Protein AF-A0A2M6GH39-F1 (afdb_monomer)

Mean predicted aligned error: 16.47 Å

Solvent-accessible surface area (backbone atoms only — not comparable to full-atom values): 7150 Å² total; per-residue (Å²): 136,83,84,82,76,82,77,64,80,82,71,63,76,78,75,77,76,53,74,66,58,57,51,51,54,51,53,52,47,52,50,52,52,51,51,50,52,51,53,52,52,51,52,57,52,48,52,53,50,52,51,52,52,50,51,52,50,51,52,51,50,52,52,49,54,51,52,50,50,51,51,54,52,53,50,58,72,72,46,55,84,93,67,63,83,73,54,70,70,60,51,52,53,51,53,48,50,50,51,54,61,68,64,43,59,60,53,55,54,47,51,55,53,48,56,68,68,70,78,113

Sequence (120 aa):
MTPKLPNLNAIQAETPPSSSTSRQSKKEKELFEHDKLKNAHNREQRARNVLHYAILALLGLVGFCLAAGIIIRVIHLVASESVMWLTKAQLDTLDDLFKLASSGVLGGLLTRYLTRNVEE

pLDDT: mean 73.18, std 10.19, range [42.38, 90.19]

Secondary structure (DSSP, 8-state):
-------GGGG-PPPPPPHHHHHHHHHHHHHHHHHHHHHHHHHHHHHHHHHHHHHHHHHHHHHHHHHHHHHHHHHHHHS-GGG--S-HHHHHHHHHHHHHHHSSHHHHHHHHHHHHHH--

Structure (mmCIF, N/CA/C/O backbone):
data_AF-A0A2M6GH39-F1
#
_entry.id   AF-A0A2M6GH39-F1
#
loop_
_atom_site.group_PDB
_atom_site.id
_atom_site.type_symbol
_atom_site.label_atom_id
_atom_site.label_alt_id
_atom_site.label_comp_id
_atom_site.label_asym_id
_atom_site.label_entity_id
_atom_site.label_seq_id
_atom_site.pdbx_PDB_ins_code
_atom_site.Cartn_x
_atom_site.Cartn_y
_atom_site.Cartn_z
_atom_site.occupancy
_atom_site.B_iso_or_equiv
_atom_site.auth_seq_id
_atom_site.auth_comp_id
_atom_site.auth_asym_id
_atom_site.auth_atom_id
_atom_site.pdbx_PDB_model_num
ATOM 1 N N . MET A 1 1 ? -24.855 -40.189 86.748 1.00 45.94 1 MET A N 1
ATOM 2 C CA . MET A 1 1 ? -23.884 -39.716 85.739 1.00 45.94 1 MET A CA 1
ATOM 3 C C . MET A 1 1 ? -24.638 -38.853 84.747 1.00 45.94 1 MET A C 1
ATOM 5 O O . MET A 1 1 ? -25.428 -39.382 83.980 1.00 45.94 1 MET A O 1
ATOM 9 N N . THR A 1 2 ? -24.500 -37.534 84.835 1.00 50.22 2 THR A N 1
ATOM 10 C CA . THR A 1 2 ? -25.118 -36.606 83.882 1.00 50.22 2 THR A CA 1
ATOM 11 C C . THR A 1 2 ? -24.228 -36.494 82.638 1.00 50.22 2 THR A C 1
ATOM 13 O O . THR A 1 2 ? -23.016 -36.319 82.784 1.00 50.22 2 THR A O 1
ATOM 16 N N . PRO A 1 3 ? -24.776 -36.643 81.418 1.00 55.97 3 PRO A N 1
ATOM 17 C CA . PRO A 1 3 ? -23.985 -36.542 80.199 1.00 55.97 3 PRO A CA 1
ATOM 18 C C . PRO A 1 3 ? -23.505 -35.099 80.007 1.00 55.97 3 PRO A C 1
ATOM 20 O O . PRO A 1 3 ? -24.274 -34.144 80.120 1.00 55.97 3 PRO A O 1
ATOM 23 N N . LYS A 1 4 ? -22.206 -34.946 79.745 1.00 63.38 4 LYS A N 1
ATOM 24 C CA . LYS A 1 4 ? -21.557 -33.653 79.517 1.00 63.38 4 LYS A CA 1
ATOM 25 C C . LYS A 1 4 ? -21.997 -33.132 78.146 1.00 63.38 4 LYS A C 1
ATOM 27 O O . LYS A 1 4 ? -21.681 -33.744 77.129 1.00 63.38 4 LYS A O 1
ATOM 32 N N . LEU A 1 5 ? -22.762 -32.043 78.131 1.00 70.25 5 LEU A N 1
ATOM 33 C CA . LEU A 1 5 ? -23.248 -31.424 76.897 1.00 70.25 5 LEU A CA 1
ATOM 34 C C . LEU A 1 5 ? -22.068 -30.917 76.042 1.00 70.25 5 LEU A C 1
ATOM 36 O O . LEU A 1 5 ? -21.083 -30.419 76.601 1.00 70.25 5 LEU A O 1
ATOM 40 N N . PRO A 1 6 ? -22.146 -31.038 74.703 1.00 67.88 6 PRO A N 1
ATOM 41 C CA . PRO A 1 6 ? -21.119 -30.534 73.801 1.00 67.88 6 PRO A CA 1
ATOM 42 C C . PRO A 1 6 ? -21.016 -29.006 73.897 1.00 67.88 6 PRO A C 1
ATOM 44 O O . PRO A 1 6 ? -22.018 -28.297 73.976 1.00 67.88 6 PRO A O 1
ATOM 47 N N . ASN A 1 7 ? -19.784 -28.500 73.916 1.00 64.81 7 ASN A N 1
ATOM 48 C CA . ASN A 1 7 ? -19.495 -27.079 74.074 1.00 64.81 7 ASN A CA 1
ATOM 49 C C . ASN A 1 7 ? -19.772 -26.332 72.757 1.00 64.81 7 ASN A C 1
ATOM 51 O O . ASN A 1 7 ? -18.995 -26.418 71.809 1.00 64.81 7 ASN A O 1
ATOM 55 N N . LEU A 1 8 ? -20.894 -25.612 72.707 1.00 64.50 8 LEU A N 1
ATOM 56 C CA . LEU A 1 8 ? -21.374 -24.879 71.529 1.00 64.50 8 LEU A CA 1
ATOM 57 C C . LEU A 1 8 ? -20.608 -23.568 71.262 1.00 64.50 8 LEU A C 1
ATOM 59 O O . LEU A 1 8 ? -20.823 -22.951 70.222 1.00 64.50 8 LEU A O 1
ATOM 63 N N . ASN A 1 9 ? -19.672 -23.166 72.133 1.00 60.38 9 ASN A N 1
ATOM 64 C CA . ASN A 1 9 ? -18.849 -21.964 71.927 1.00 60.38 9 ASN A CA 1
ATOM 65 C C . ASN A 1 9 ? -17.889 -22.080 70.730 1.00 60.38 9 ASN A C 1
ATOM 67 O O . ASN A 1 9 ? -17.354 -21.073 70.282 1.00 60.38 9 ASN A O 1
ATOM 71 N N . ALA A 1 10 ? -17.674 -23.287 70.200 1.00 59.53 10 ALA A N 1
ATOM 72 C CA . ALA A 1 10 ? -16.900 -23.500 68.976 1.00 59.53 10 ALA A CA 1
ATOM 73 C C . ALA A 1 10 ? -17.694 -23.187 67.690 1.00 59.53 10 ALA A C 1
ATOM 75 O O . ALA A 1 10 ? -17.102 -23.109 66.620 1.00 59.53 10 ALA A O 1
ATOM 76 N N . ILE A 1 11 ? -19.017 -23.001 67.784 1.00 53.97 11 ILE A N 1
ATOM 77 C CA . ILE A 1 11 ? -19.903 -22.650 66.659 1.00 53.97 11 ILE A CA 1
ATOM 78 C C . ILE A 1 11 ? -20.272 -21.163 66.746 1.00 53.97 11 ILE A C 1
ATOM 80 O O . ILE A 1 11 ? -21.413 -20.758 66.532 1.00 53.97 11 ILE A O 1
ATOM 84 N N . GLN A 1 12 ? -19.317 -20.321 67.134 1.00 59.12 12 GLN A N 1
ATOM 85 C CA . GLN A 1 12 ? -19.501 -18.884 67.030 1.00 59.12 12 GLN A CA 1
ATOM 86 C C . GLN A 1 12 ? -19.261 -18.515 65.565 1.00 59.12 12 GLN A C 1
ATOM 88 O O . GLN A 1 12 ? -18.144 -18.630 65.066 1.00 59.12 12 GLN A O 1
ATOM 93 N N . ALA A 1 13 ? -20.335 -18.154 64.859 1.00 64.56 13 ALA A N 1
ATOM 94 C CA . ALA A 1 13 ? -20.238 -17.626 63.505 1.00 64.56 13 ALA A CA 1
ATOM 95 C C . ALA A 1 13 ? -19.251 -16.452 63.507 1.00 64.56 13 ALA A C 1
ATOM 97 O O . ALA A 1 13 ? -19.337 -15.581 64.377 1.00 64.56 13 ALA A O 1
ATOM 98 N N . GLU A 1 14 ? -18.302 -16.475 62.568 1.00 59.62 14 GLU A N 1
ATOM 99 C CA . GLU A 1 14 ? -17.285 -15.438 62.419 1.00 59.62 14 GLU A CA 1
ATOM 100 C C . GLU A 1 14 ? -17.927 -14.048 62.488 1.00 59.62 14 GLU A C 1
ATOM 102 O O . GLU A 1 14 ? -18.971 -13.787 61.881 1.00 59.62 14 GLU A O 1
ATOM 107 N N . THR A 1 15 ? -17.317 -13.167 63.281 1.00 63.31 15 THR A N 1
ATOM 108 C CA . THR A 1 15 ?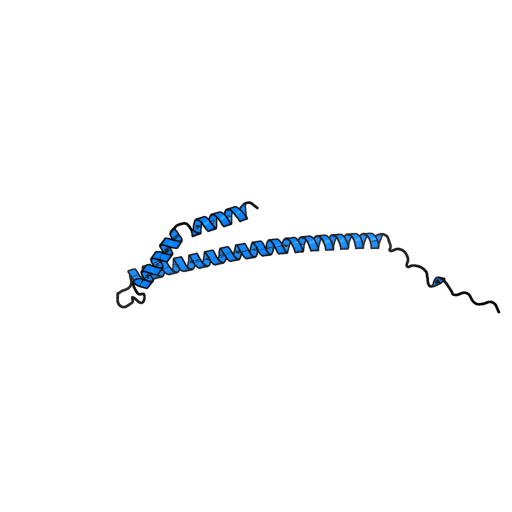 -17.785 -11.801 63.504 1.00 63.31 15 THR A CA 1
ATOM 109 C C . THR A 1 15 ? -18.019 -11.124 62.152 1.00 63.31 15 THR A C 1
ATOM 111 O O . THR A 1 15 ? -17.129 -11.186 61.297 1.00 63.31 15 THR A O 1
ATOM 114 N N . PRO A 1 16 ? -19.179 -10.475 61.920 1.00 58.28 16 PRO A N 1
ATOM 115 C CA . PRO A 1 16 ? -19.453 -9.840 60.639 1.00 58.28 16 PRO A CA 1
ATOM 116 C C . PRO A 1 16 ? -18.313 -8.873 60.289 1.00 58.28 16 PRO A C 1
ATOM 118 O O . PRO A 1 16 ? -17.840 -8.143 61.169 1.00 58.28 16 PRO A O 1
ATOM 121 N N . PRO A 1 17 ? -17.835 -8.881 59.031 1.00 58.88 17 PRO A N 1
ATOM 122 C CA . PRO A 1 17 ? -16.657 -8.124 58.644 1.00 58.88 17 PRO A CA 1
ATOM 123 C C . PRO A 1 17 ? -16.866 -6.647 58.964 1.00 58.88 17 PRO A C 1
ATOM 125 O O . PRO A 1 17 ? -17.939 -6.084 58.729 1.00 58.88 17 PRO A O 1
ATOM 128 N N . SER A 1 18 ? -15.829 -6.019 59.517 1.00 63.12 18 SER A N 1
ATOM 129 C CA . SER A 1 18 ? -15.892 -4.621 59.931 1.00 63.12 18 SER A CA 1
ATOM 130 C C . SER A 1 18 ? -16.323 -3.720 58.762 1.00 63.12 18 SER A C 1
ATOM 132 O O . SER A 1 18 ? -16.013 -3.973 57.591 1.00 63.12 18 SER A O 1
ATOM 134 N N . SER A 1 19 ? -17.062 -2.650 59.057 1.00 61.72 19 SER A N 1
ATOM 135 C CA . SER A 1 19 ? -17.618 -1.756 58.032 1.00 61.72 19 SER A CA 1
ATOM 136 C C . SER A 1 19 ? -16.542 -1.135 57.125 1.00 61.72 19 SER A C 1
ATOM 138 O O . SER A 1 19 ? -16.817 -0.874 55.949 1.00 61.72 19 SER A O 1
ATOM 140 N N . SER A 1 20 ? -15.309 -0.973 57.622 1.00 60.62 20 SER A N 1
ATOM 141 C CA . SER A 1 20 ? -14.136 -0.546 56.848 1.00 60.62 20 SER A CA 1
ATOM 142 C C . SER A 1 20 ? -13.693 -1.597 55.824 1.00 60.62 20 SER A C 1
ATOM 144 O O . SER A 1 20 ? -13.469 -1.240 54.666 1.00 60.62 20 SER A O 1
ATOM 146 N N . THR A 1 21 ? -13.680 -2.883 56.189 1.00 60.47 21 THR A N 1
ATOM 147 C CA . THR A 1 21 ? -13.405 -4.009 55.277 1.00 60.47 21 THR A CA 1
ATOM 148 C C . THR A 1 21 ? -14.457 -4.100 54.165 1.00 60.47 21 THR A C 1
ATOM 150 O O . THR A 1 21 ? -14.119 -4.310 53.002 1.00 60.47 21 THR A O 1
ATOM 153 N N . SER A 1 22 ? -15.736 -3.847 54.481 1.00 62.72 22 SER A N 1
ATOM 154 C CA . SER A 1 22 ? -16.811 -3.825 53.470 1.00 62.72 22 SER A CA 1
ATOM 155 C C . SER A 1 22 ? -16.682 -2.663 52.472 1.00 62.72 22 SER A C 1
ATOM 157 O O . SER A 1 22 ? -17.052 -2.792 51.306 1.00 62.72 22 SER A O 1
ATOM 159 N N . ARG A 1 23 ? -16.147 -1.514 52.913 1.00 66.44 23 ARG A N 1
ATOM 160 C CA . ARG A 1 23 ? -15.889 -0.353 52.048 1.00 66.44 23 ARG A CA 1
ATOM 161 C C . ARG A 1 23 ? -14.671 -0.576 51.158 1.00 66.44 23 ARG A C 1
ATOM 163 O O . ARG A 1 23 ? -14.705 -0.163 50.003 1.00 66.44 23 ARG A O 1
ATOM 170 N N . GLN A 1 24 ? -13.627 -1.227 51.668 1.00 69.25 24 GLN A N 1
ATOM 171 C CA . GLN A 1 24 ? -12.468 -1.611 50.859 1.00 69.25 24 GLN A CA 1
ATOM 172 C C . GLN A 1 24 ? -12.839 -2.628 49.777 1.00 69.25 24 GLN A C 1
ATOM 174 O O . GLN A 1 24 ? -12.487 -2.406 48.624 1.00 69.25 24 GLN A O 1
ATOM 179 N N . SER A 1 25 ? -13.633 -3.657 50.094 1.00 66.38 25 SER A N 1
ATOM 180 C CA . SER A 1 25 ? -14.009 -4.663 49.088 1.00 66.38 25 SER A CA 1
ATOM 181 C C . SER A 1 25 ? -14.910 -4.104 47.980 1.00 66.38 25 SER A C 1
ATOM 183 O O . SER A 1 25 ? -14.812 -4.527 46.829 1.00 66.38 25 SER A O 1
ATOM 185 N N . LYS A 1 26 ? -15.759 -3.113 48.292 1.00 74.31 26 LYS A N 1
ATOM 186 C CA . LYS A 1 26 ? -16.538 -2.382 47.278 1.00 74.31 26 LYS A CA 1
ATOM 187 C C . LYS A 1 26 ? -15.640 -1.564 46.350 1.00 74.31 26 LYS A C 1
ATOM 189 O O . LYS A 1 26 ? -15.818 -1.640 45.141 1.00 74.31 26 LYS A O 1
ATOM 194 N N . LYS A 1 27 ? -14.645 -0.858 46.899 1.00 74.50 27 LYS A N 1
ATOM 195 C CA . LYS A 1 27 ? -13.668 -0.095 46.105 1.00 74.50 27 LYS A CA 1
ATOM 196 C C . LYS A 1 27 ? -12.800 -0.994 45.225 1.00 74.50 27 LYS A C 1
ATOM 198 O O . LYS A 1 27 ? -12.552 -0.650 44.077 1.00 74.50 27 LYS A O 1
ATOM 203 N N . GLU A 1 28 ? -12.362 -2.145 45.734 1.00 68.62 28 GLU A N 1
ATOM 204 C CA . GLU A 1 28 ? -11.616 -3.127 44.935 1.00 68.62 28 GLU A CA 1
ATOM 205 C C . GLU A 1 28 ? -12.469 -3.731 43.820 1.00 68.62 28 GLU A C 1
ATOM 207 O O . GLU A 1 28 ? -11.980 -3.884 42.704 1.00 68.62 28 GLU A O 1
ATOM 212 N N . LYS A 1 29 ? -13.750 -4.026 44.083 1.00 75.62 29 LYS A N 1
ATOM 213 C CA . LYS A 1 29 ? -14.682 -4.476 43.039 1.00 75.62 29 LYS A CA 1
ATOM 214 C C . LYS A 1 29 ? -14.889 -3.419 41.961 1.00 75.62 29 LYS A C 1
ATOM 216 O O . LYS A 1 29 ? -14.816 -3.759 40.787 1.00 75.62 29 LYS A O 1
ATOM 221 N N . GLU A 1 30 ? -15.103 -2.162 42.342 1.00 75.31 30 GLU A N 1
ATOM 222 C CA . GLU A 1 30 ? -15.230 -1.055 41.386 1.00 75.31 30 GLU A CA 1
ATOM 223 C C . GLU A 1 30 ? -13.957 -0.888 40.549 1.00 75.31 30 GLU A C 1
ATOM 225 O O . GLU A 1 30 ? -14.053 -0.750 39.333 1.00 75.31 30 GLU A O 1
ATOM 230 N N . LEU A 1 31 ? -12.768 -0.989 41.157 1.00 73.25 31 LEU A N 1
ATOM 231 C CA . LEU A 1 31 ? -11.499 -0.978 40.421 1.00 73.25 31 LEU A CA 1
ATOM 232 C C . LEU A 1 31 ? -11.388 -2.150 39.440 1.00 73.25 31 LEU A C 1
ATOM 234 O O . LEU A 1 31 ? -10.994 -1.943 38.296 1.00 73.25 31 LEU A O 1
ATOM 238 N N . PHE A 1 32 ? -11.760 -3.361 39.857 1.00 72.44 32 PHE A N 1
ATOM 239 C CA . PHE A 1 32 ? -11.728 -4.548 39.001 1.00 72.44 32 PHE A CA 1
ATOM 240 C C . PHE A 1 32 ? -12.706 -4.454 37.828 1.00 72.44 32 PHE A C 1
ATOM 242 O O . PHE A 1 32 ? -12.371 -4.858 36.713 1.00 72.44 32 PHE A O 1
ATOM 249 N N . GLU A 1 33 ? -13.911 -3.927 38.050 1.00 75.75 33 GLU A N 1
ATOM 250 C CA . GLU A 1 33 ? -14.878 -3.709 36.972 1.00 75.75 33 GLU A CA 1
ATOM 251 C C . GLU A 1 33 ? -14.413 -2.609 36.017 1.00 75.75 33 GLU A C 1
ATOM 253 O O . GLU A 1 33 ? -14.506 -2.772 34.798 1.00 75.75 33 GLU A O 1
ATOM 258 N N . HIS A 1 34 ? -13.828 -1.537 36.552 1.00 71.69 34 HIS A N 1
ATOM 259 C CA . HIS A 1 34 ? -13.278 -0.450 35.754 1.00 71.69 34 HIS A CA 1
ATOM 260 C C . HIS A 1 34 ? -12.080 -0.913 34.906 1.00 71.69 34 HIS A C 1
ATOM 262 O O . HIS A 1 34 ? -12.003 -0.597 33.717 1.00 71.69 34 HIS A O 1
ATOM 268 N N . ASP A 1 35 ? -11.185 -1.735 35.462 1.00 70.75 35 ASP A N 1
ATOM 269 C CA . ASP A 1 35 ? -10.081 -2.352 34.717 1.00 70.75 35 ASP A CA 1
ATOM 270 C C . ASP A 1 35 ? -10.580 -3.360 33.679 1.00 70.75 35 ASP A C 1
ATOM 272 O O . ASP A 1 35 ? -10.051 -3.423 32.567 1.00 70.75 35 ASP A O 1
ATOM 276 N N . LYS A 1 36 ? -11.630 -4.128 33.982 1.00 73.06 36 LYS A N 1
ATOM 277 C CA . LYS A 1 36 ? -12.233 -5.069 33.029 1.00 73.06 36 LYS A CA 1
ATOM 278 C C . LYS A 1 36 ? -12.842 -4.344 31.827 1.00 73.06 36 LYS A C 1
ATOM 280 O O . LYS A 1 36 ? -12.614 -4.767 30.693 1.00 73.06 36 LYS A O 1
ATOM 285 N N . LEU A 1 37 ? -13.562 -3.245 32.055 1.00 70.94 37 LEU A N 1
ATOM 286 C CA . LEU A 1 37 ? -14.142 -2.415 30.995 1.00 70.94 37 LEU A CA 1
ATOM 287 C C . LEU A 1 37 ? -13.058 -1.719 30.164 1.00 70.94 37 LEU A C 1
ATOM 289 O O . LEU A 1 37 ? -13.101 -1.766 28.935 1.00 70.94 37 LEU A O 1
ATOM 293 N N . LYS A 1 38 ? -12.031 -1.160 30.813 1.00 66.38 38 LYS A N 1
ATOM 294 C CA . LYS A 1 38 ? -10.885 -0.536 30.135 1.00 66.38 38 LYS A CA 1
ATOM 295 C C . LYS A 1 38 ? -10.110 -1.541 29.280 1.00 66.38 38 LYS A C 1
ATOM 297 O O . LYS A 1 38 ? -9.746 -1.243 28.146 1.00 66.38 38 LYS A O 1
ATOM 302 N N . ASN A 1 39 ? -9.908 -2.758 29.781 1.00 62.97 39 ASN A N 1
ATOM 303 C CA . ASN A 1 39 ? -9.247 -3.831 29.040 1.00 62.97 39 ASN A CA 1
ATOM 304 C C . ASN A 1 39 ? -10.092 -4.357 27.870 1.00 62.97 39 ASN A C 1
ATOM 306 O O . ASN A 1 39 ? -9.525 -4.728 26.843 1.00 62.97 39 ASN A O 1
ATOM 310 N N . ALA A 1 40 ? -11.422 -4.375 27.990 1.00 63.75 40 ALA A N 1
ATOM 311 C CA . ALA A 1 40 ? -12.314 -4.706 26.879 1.00 63.75 40 ALA A CA 1
ATOM 312 C C . ALA A 1 40 ? -12.259 -3.631 25.780 1.00 63.75 40 ALA A C 1
ATOM 314 O O . ALA A 1 40 ? -12.041 -3.958 24.614 1.00 63.75 40 ALA A O 1
ATOM 315 N N . HIS A 1 41 ? -12.334 -2.355 26.162 1.00 62.66 41 HIS A N 1
ATOM 316 C CA . HIS A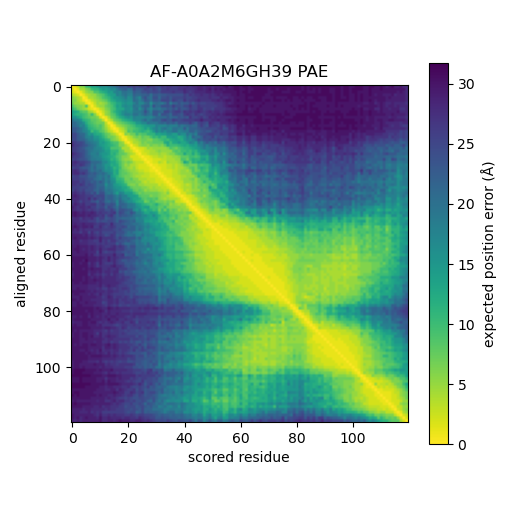 1 41 ? -12.267 -1.230 25.229 1.00 62.66 41 HIS A CA 1
ATOM 317 C C . HIS A 1 41 ? -10.902 -1.139 24.520 1.00 62.66 41 HIS A C 1
ATOM 319 O O . HIS A 1 41 ? -10.829 -0.980 23.302 1.00 62.66 41 HIS A O 1
ATOM 325 N N . ASN A 1 42 ? -9.807 -1.373 25.254 1.00 63.97 42 ASN A N 1
ATOM 326 C CA . ASN A 1 42 ? -8.453 -1.413 24.695 1.00 63.97 42 ASN A CA 1
ATOM 327 C C . ASN A 1 42 ? -8.249 -2.559 23.691 1.00 63.97 42 ASN A C 1
ATOM 329 O O . ASN A 1 42 ? -7.442 -2.427 22.774 1.00 63.97 42 ASN A O 1
ATOM 333 N N . ARG A 1 43 ? -8.946 -3.695 23.838 1.00 64.12 43 ARG A N 1
ATOM 334 C CA . ARG A 1 43 ? -8.860 -4.810 22.875 1.00 64.12 43 ARG A CA 1
ATOM 335 C C . ARG A 1 43 ? -9.517 -4.454 21.548 1.00 64.12 43 ARG A C 1
ATOM 337 O O . ARG A 1 43 ? -8.947 -4.734 20.495 1.00 64.12 43 ARG A O 1
ATOM 344 N N . GLU A 1 44 ? -10.678 -3.818 21.610 1.00 62.69 44 GLU A N 1
ATOM 345 C CA . GLU A 1 44 ? -11.438 -3.416 20.430 1.00 62.69 44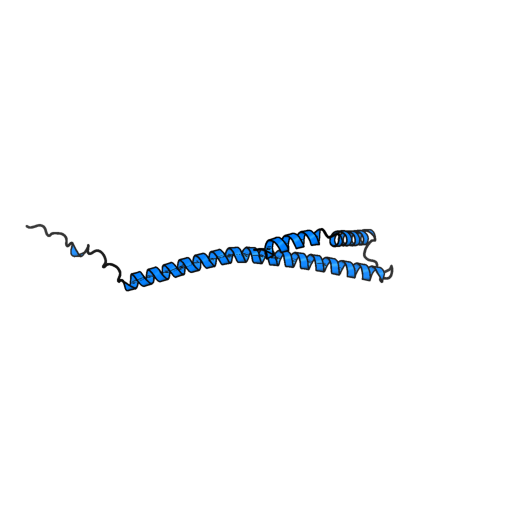 GLU A CA 1
ATOM 346 C C . GLU A 1 44 ? -10.738 -2.278 19.674 1.00 62.69 44 GLU A C 1
ATOM 348 O O . GLU A 1 44 ? -10.541 -2.359 18.460 1.00 62.69 44 GLU A O 1
ATOM 353 N N . GLN A 1 45 ? -10.222 -1.283 20.402 1.00 62.53 45 GLN A N 1
ATOM 354 C CA . GLN A 1 45 ? -9.404 -0.217 19.822 1.00 62.53 45 GLN A CA 1
ATOM 355 C C . GLN A 1 45 ? -8.090 -0.745 19.237 1.00 62.53 45 GLN A C 1
ATOM 357 O O . GLN A 1 45 ? -7.687 -0.317 18.158 1.00 62.53 45 GLN A O 1
ATOM 362 N N . ARG A 1 46 ? -7.431 -1.719 19.883 1.00 65.69 46 ARG A N 1
ATOM 363 C CA . ARG A 1 46 ? -6.193 -2.318 19.359 1.00 65.69 46 ARG A CA 1
ATOM 364 C C . ARG A 1 46 ? -6.426 -3.054 18.043 1.00 65.69 46 ARG A C 1
ATOM 366 O O . ARG A 1 46 ? -5.595 -2.933 17.151 1.00 65.69 46 ARG A O 1
ATOM 373 N N . ALA A 1 47 ? -7.538 -3.774 17.894 1.00 70.38 47 ALA A N 1
ATOM 374 C CA . ALA A 1 47 ? -7.874 -4.443 16.636 1.00 70.38 47 ALA A CA 1
ATOM 375 C C . ALA A 1 47 ? -8.102 -3.436 15.494 1.00 70.38 47 ALA A C 1
ATOM 377 O O . ALA A 1 47 ? -7.545 -3.606 14.408 1.00 70.38 47 ALA A O 1
ATOM 378 N N . ARG A 1 48 ? -8.843 -2.351 15.760 1.00 72.19 48 ARG A N 1
ATOM 379 C CA . ARG A 1 48 ? -9.060 -1.261 14.792 1.00 72.19 48 ARG A CA 1
ATOM 380 C C . ARG A 1 48 ? -7.747 -0.570 14.410 1.00 72.19 48 ARG A C 1
ATOM 382 O O . ARG A 1 48 ? -7.483 -0.378 13.226 1.00 72.19 48 ARG A O 1
ATOM 389 N N . ASN A 1 49 ? -6.882 -0.287 15.386 1.00 78.25 49 ASN A N 1
ATOM 390 C CA . ASN A 1 49 ? -5.579 0.331 15.130 1.00 78.25 49 ASN A CA 1
ATOM 391 C C . ASN A 1 49 ? -4.666 -0.576 14.298 1.00 78.25 49 ASN A C 1
ATOM 393 O O . ASN A 1 49 ? -4.037 -0.115 13.350 1.00 78.25 49 ASN A O 1
ATOM 397 N N . VAL A 1 50 ? -4.611 -1.873 14.615 1.00 78.12 50 VAL A N 1
ATOM 398 C CA . VAL A 1 50 ? -3.814 -2.840 13.846 1.00 78.12 50 VAL A CA 1
ATOM 399 C C . VAL A 1 50 ? -4.305 -2.917 12.401 1.00 78.12 50 VAL A C 1
ATOM 401 O O . VAL A 1 50 ? -3.481 -2.893 11.492 1.00 78.12 50 VAL A O 1
ATOM 404 N N . LEU A 1 51 ? -5.623 -2.944 12.175 1.00 79.50 51 LEU A N 1
ATOM 405 C CA . LEU A 1 51 ? -6.191 -2.942 10.826 1.00 79.50 51 LEU A CA 1
ATOM 406 C C . LEU A 1 51 ? -5.831 -1.658 10.062 1.00 79.50 51 LEU A C 1
ATOM 408 O O . LEU A 1 51 ? -5.430 -1.722 8.900 1.00 79.50 51 LEU A O 1
ATOM 412 N N . HIS A 1 52 ? -5.921 -0.503 10.724 1.00 80.50 52 HIS A N 1
ATOM 413 C CA . HIS A 1 52 ? -5.591 0.786 10.123 1.00 80.50 52 HIS A CA 1
ATOM 414 C C . HIS A 1 52 ? -4.114 0.865 9.709 1.00 80.50 52 HIS A C 1
ATOM 416 O O . HIS A 1 52 ? -3.815 1.182 8.557 1.00 80.50 52 HIS A O 1
ATOM 422 N N . TYR A 1 53 ? -3.191 0.490 10.601 1.00 82.19 53 TYR A N 1
ATOM 423 C CA . TYR A 1 53 ? -1.762 0.445 10.283 1.00 82.19 53 TYR A CA 1
ATOM 424 C C . TYR A 1 53 ? -1.423 -0.613 9.231 1.00 82.19 53 TYR A C 1
ATOM 426 O O . TYR A 1 53 ? -0.562 -0.363 8.392 1.00 82.19 53 TYR A O 1
ATOM 434 N N . ALA A 1 54 ? -2.101 -1.764 9.230 1.00 83.81 54 ALA A N 1
ATOM 435 C CA . ALA A 1 54 ? -1.906 -2.787 8.206 1.00 83.81 54 ALA A CA 1
ATOM 436 C C . ALA A 1 54 ? -2.287 -2.264 6.814 1.00 83.81 54 ALA A C 1
ATOM 438 O O . ALA A 1 54 ? -1.534 -2.451 5.861 1.00 83.81 54 ALA A O 1
ATOM 439 N N . ILE A 1 55 ? -3.413 -1.556 6.700 1.00 83.94 55 ILE A N 1
ATOM 440 C CA . ILE A 1 55 ? -3.856 -0.962 5.433 1.00 83.94 55 ILE A CA 1
ATOM 441 C C . ILE A 1 55 ? -2.922 0.168 4.999 1.00 83.94 55 ILE A C 1
ATOM 443 O O . ILE A 1 55 ? -2.548 0.215 3.829 1.00 83.94 55 ILE A O 1
ATOM 447 N N . LEU A 1 56 ? -2.475 1.024 5.924 1.00 84.75 56 LEU A N 1
ATOM 448 C CA . LEU A 1 56 ? -1.479 2.057 5.620 1.00 84.75 56 LEU A CA 1
ATOM 449 C C . LEU A 1 56 ? -0.151 1.459 5.143 1.00 84.75 56 LEU A C 1
ATOM 451 O O . LEU A 1 56 ? 0.422 1.944 4.171 1.00 84.75 56 LEU A O 1
ATOM 455 N N . ALA A 1 57 ? 0.332 0.402 5.799 1.00 85.19 57 ALA A N 1
ATOM 456 C CA . ALA A 1 57 ? 1.569 -0.273 5.421 1.00 85.19 57 ALA A CA 1
ATOM 457 C C . ALA A 1 57 ? 1.456 -0.911 4.032 1.00 85.19 57 ALA A C 1
ATOM 459 O O . ALA A 1 57 ? 2.371 -0.790 3.219 1.00 85.19 57 ALA A O 1
ATOM 460 N N . LEU A 1 58 ? 0.319 -1.544 3.738 1.00 85.19 58 LEU A N 1
ATOM 461 C CA . LEU A 1 58 ? 0.065 -2.177 2.446 1.00 85.19 58 LEU A CA 1
ATOM 462 C C . LEU A 1 58 ? -0.044 -1.128 1.333 1.00 85.19 58 LEU A C 1
ATOM 464 O O . LEU A 1 58 ? 0.534 -1.302 0.263 1.00 85.19 58 LEU A O 1
ATOM 468 N N . LEU A 1 59 ? -0.697 0.002 1.609 1.00 85.00 59 LEU A N 1
ATOM 469 C CA . LEU A 1 59 ? -0.762 1.129 0.685 1.00 85.00 59 LEU A CA 1
ATOM 470 C C . LEU A 1 59 ? 0.618 1.752 0.436 1.00 85.00 59 LEU A C 1
ATOM 472 O O . LEU A 1 59 ? 0.970 2.030 -0.710 1.00 85.00 59 LEU A O 1
ATOM 476 N N . GLY A 1 60 ? 1.413 1.928 1.494 1.00 86.62 60 GLY A N 1
ATOM 477 C CA . GLY A 1 60 ? 2.787 2.415 1.401 1.00 86.62 60 GLY A CA 1
ATOM 478 C C . GLY A 1 60 ? 3.674 1.485 0.574 1.00 86.62 60 GLY A C 1
ATOM 479 O O . GLY A 1 60 ? 4.411 1.953 -0.289 1.00 86.62 60 GLY A O 1
ATOM 480 N N . LEU A 1 61 ? 3.552 0.169 0.773 1.00 89.12 61 LEU A N 1
ATOM 481 C CA . LEU A 1 61 ? 4.278 -0.837 -0.003 1.00 89.12 61 LEU A CA 1
ATOM 482 C C . LEU A 1 61 ? 3.895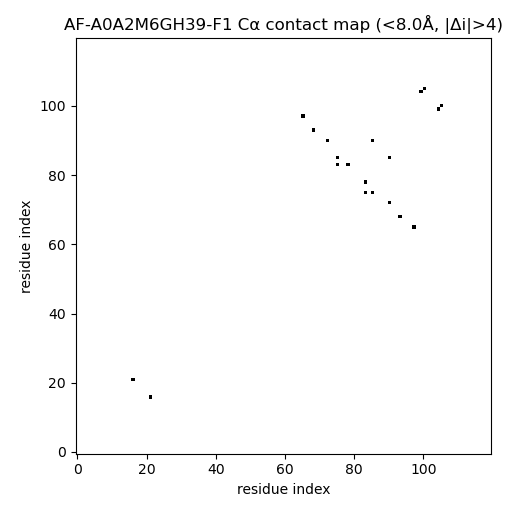 -0.793 -1.486 1.00 89.12 61 LEU A C 1
ATOM 484 O O . LEU A 1 61 ? 4.776 -0.758 -2.341 1.00 89.12 61 LEU A O 1
ATOM 488 N N . VAL A 1 62 ? 2.597 -0.745 -1.800 1.00 85.38 62 VAL A N 1
ATOM 489 C CA . VAL A 1 62 ? 2.118 -0.636 -3.187 1.00 85.38 62 VAL A CA 1
ATOM 490 C C . VAL A 1 62 ? 2.631 0.651 -3.837 1.00 85.38 62 VAL A C 1
ATOM 492 O O . VAL A 1 62 ? 3.152 0.605 -4.950 1.00 85.38 62 VAL A O 1
ATOM 495 N N . GLY A 1 63 ? 2.554 1.786 -3.135 1.00 86.00 63 GLY A N 1
ATOM 496 C CA . GLY A 1 63 ? 3.094 3.061 -3.611 1.00 86.00 63 GLY A CA 1
ATOM 497 C C . GLY A 1 63 ? 4.603 3.007 -3.868 1.00 86.00 63 GLY A C 1
ATOM 498 O O . GLY A 1 63 ? 5.070 3.485 -4.901 1.00 86.00 63 GLY A O 1
ATOM 499 N N . PHE A 1 64 ? 5.361 2.361 -2.980 1.00 90.19 64 PHE A N 1
ATOM 500 C CA . PHE A 1 64 ? 6.797 2.148 -3.151 1.00 90.19 64 PHE A CA 1
ATOM 501 C C . PHE A 1 64 ? 7.113 1.270 -4.371 1.00 90.19 64 PHE A C 1
ATOM 503 O O . PHE A 1 64 ? 7.981 1.621 -5.169 1.00 90.19 64 PHE A 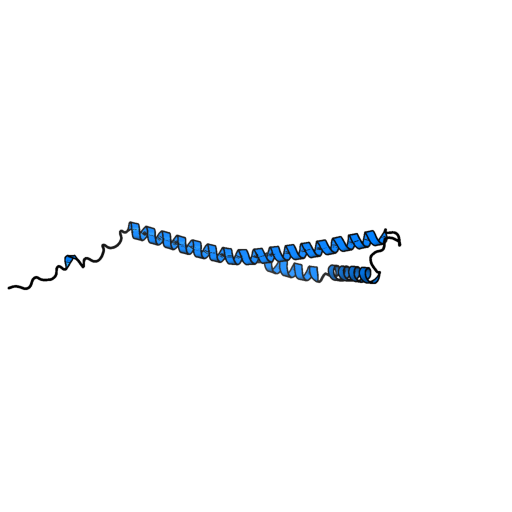O 1
ATOM 510 N N . CYS A 1 65 ? 6.387 0.165 -4.566 1.00 88.19 65 CYS A N 1
ATOM 511 C CA . CYS A 1 65 ? 6.546 -0.704 -5.735 1.00 88.19 65 CYS A CA 1
ATOM 512 C C . CYS A 1 65 ? 6.253 0.036 -7.048 1.00 88.19 65 CYS A C 1
ATOM 514 O O . CYS A 1 65 ? 6.998 -0.114 -8.016 1.00 88.19 65 CYS A O 1
ATOM 516 N N . LEU A 1 66 ? 5.207 0.867 -7.074 1.00 86.25 66 LEU A N 1
ATOM 517 C CA . LEU A 1 66 ? 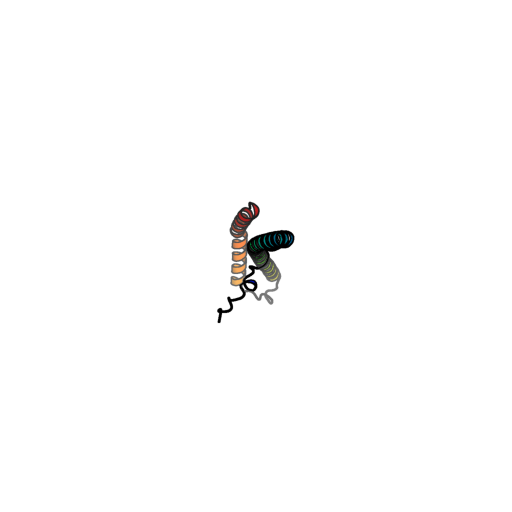4.893 1.717 -8.222 1.00 86.25 66 LEU A CA 1
ATOM 518 C C . LEU A 1 66 ? 6.016 2.732 -8.478 1.00 86.25 66 LEU A C 1
ATOM 520 O O . LEU A 1 66 ? 6.504 2.831 -9.598 1.00 86.25 66 LEU A O 1
ATOM 524 N N . ALA A 1 67 ? 6.506 3.436 -7.456 1.00 87.00 67 ALA A N 1
ATOM 525 C CA . ALA A 1 67 ? 7.617 4.375 -7.622 1.00 87.00 67 ALA A CA 1
ATOM 526 C C . ALA A 1 67 ? 8.884 3.689 -8.169 1.00 87.00 67 ALA A C 1
ATOM 528 O O . ALA A 1 67 ? 9.500 4.182 -9.116 1.00 87.00 67 ALA A O 1
ATOM 529 N N . ALA A 1 68 ? 9.236 2.517 -7.632 1.00 89.19 68 ALA A N 1
ATOM 530 C CA . ALA A 1 68 ? 10.356 1.718 -8.119 1.00 89.19 68 ALA A CA 1
ATOM 531 C C . ALA A 1 68 ? 10.172 1.302 -9.588 1.00 89.19 68 ALA A C 1
ATOM 533 O O . ALA A 1 68 ? 11.114 1.393 -10.373 1.00 89.19 68 ALA A O 1
ATOM 534 N N . GLY A 1 69 ? 8.958 0.913 -9.987 1.00 85.38 69 GLY A N 1
ATOM 535 C CA . GLY A 1 69 ? 8.649 0.579 -11.376 1.00 85.38 69 GLY A CA 1
ATOM 536 C C . GLY A 1 69 ? 8.854 1.753 -12.342 1.00 85.38 69 GLY A C 1
ATOM 537 O O . GLY A 1 69 ? 9.428 1.564 -13.414 1.00 85.38 69 GLY A O 1
ATOM 538 N N . ILE A 1 70 ? 8.477 2.977 -11.948 1.00 84.75 70 ILE A N 1
ATOM 539 C CA . ILE A 1 70 ? 8.713 4.189 -12.755 1.00 84.75 70 ILE A CA 1
ATOM 540 C C . ILE A 1 70 ? 10.214 4.424 -12.919 1.00 84.75 70 ILE A C 1
ATOM 542 O O . ILE A 1 70 ? 10.680 4.680 -14.026 1.00 84.75 70 ILE A O 1
ATOM 546 N N . ILE A 1 71 ? 10.984 4.295 -11.836 1.00 86.62 71 ILE A N 1
ATOM 547 C CA . ILE A 1 71 ? 12.443 4.452 -11.875 1.00 86.62 71 ILE A CA 1
ATOM 548 C C . ILE A 1 71 ? 13.061 3.433 -12.839 1.00 86.62 71 ILE A C 1
ATOM 550 O O . ILE A 1 71 ? 13.856 3.811 -13.697 1.00 86.62 71 ILE A O 1
ATOM 554 N N . ILE A 1 72 ? 12.654 2.161 -12.757 1.00 85.62 72 ILE A N 1
ATOM 555 C CA . ILE A 1 72 ? 13.112 1.107 -13.675 1.00 85.62 72 ILE A CA 1
ATOM 556 C C . ILE A 1 72 ? 12.769 1.470 -15.125 1.00 85.62 72 ILE A C 1
ATOM 558 O O . ILE A 1 72 ? 13.623 1.340 -16.002 1.00 85.62 72 ILE A O 1
ATOM 562 N N . ARG A 1 73 ? 11.553 1.968 -15.382 1.00 82.69 73 ARG A N 1
ATOM 563 C CA . ARG A 1 73 ? 11.108 2.385 -16.719 1.00 82.69 73 ARG A CA 1
ATOM 564 C C . ARG A 1 73 ? 11.956 3.527 -17.277 1.00 82.69 73 ARG A C 1
ATOM 566 O O . ARG A 1 73 ? 12.362 3.456 -18.432 1.00 82.69 73 ARG A O 1
ATOM 573 N N . VAL A 1 74 ? 12.253 4.541 -16.462 1.00 83.31 74 VAL A N 1
ATOM 574 C CA . VAL A 1 74 ? 13.091 5.691 -16.841 1.00 83.31 74 VAL A CA 1
ATOM 575 C C . VAL A 1 74 ? 14.529 5.259 -17.117 1.00 83.31 74 VAL A C 1
ATOM 577 O O . VAL A 1 74 ? 15.092 5.652 -18.136 1.00 83.31 74 VAL A O 1
ATOM 580 N N . ILE A 1 75 ? 15.109 4.411 -16.261 1.00 84.31 75 ILE A N 1
ATOM 581 C CA . ILE A 1 75 ? 16.457 3.862 -16.473 1.00 84.31 75 ILE A CA 1
ATOM 582 C C . ILE A 1 75 ? 16.509 3.099 -17.796 1.00 84.31 75 ILE A C 1
ATOM 584 O O . ILE A 1 75 ? 17.433 3.302 -18.574 1.00 84.31 75 ILE A O 1
ATOM 588 N N . HIS A 1 76 ? 15.503 2.272 -18.082 1.00 81.31 76 HIS A N 1
ATOM 589 C CA . HIS A 1 76 ? 15.436 1.491 -19.320 1.00 81.31 76 HIS A CA 1
ATOM 590 C C . HIS A 1 76 ? 15.309 2.373 -20.575 1.00 81.31 76 HIS A C 1
ATOM 592 O O . HIS A 1 76 ? 15.831 2.025 -21.625 1.00 81.31 76 HIS A O 1
ATOM 598 N N . LEU A 1 77 ? 14.685 3.548 -20.452 1.00 78.50 77 LEU A N 1
ATOM 599 C CA . LEU A 1 77 ? 14.549 4.535 -21.530 1.00 78.50 77 LEU A CA 1
ATOM 600 C C . LEU A 1 77 ? 15.874 5.239 -21.871 1.00 78.50 77 LEU A C 1
ATOM 602 O O . LEU A 1 77 ? 16.093 5.618 -23.018 1.00 78.50 77 LEU A O 1
ATOM 606 N N . VAL A 1 78 ? 16.743 5.427 -20.874 1.00 80.38 78 VAL A N 1
ATOM 607 C CA . VAL A 1 78 ? 18.050 6.097 -21.019 1.00 80.38 78 VAL A CA 1
ATOM 608 C C . VAL A 1 78 ? 19.186 5.088 -21.249 1.00 80.38 78 VAL A C 1
ATOM 610 O O . VAL A 1 78 ? 20.258 5.451 -21.731 1.00 80.38 78 VAL A O 1
ATOM 613 N N . ALA A 1 79 ? 18.968 3.817 -20.911 1.00 76.94 79 ALA A N 1
ATOM 614 C CA . ALA A 1 79 ? 19.951 2.756 -21.057 1.00 76.94 79 ALA A CA 1
ATOM 615 C C . ALA A 1 79 ? 20.260 2.464 -22.534 1.00 76.94 79 ALA A C 1
ATOM 617 O O . ALA A 1 79 ? 19.374 2.388 -23.382 1.00 76.94 79 ALA A O 1
ATOM 618 N N . SER A 1 80 ? 21.544 2.251 -22.827 1.00 71.00 80 SER A N 1
ATOM 619 C CA . SER A 1 80 ? 21.988 1.717 -24.117 1.00 71.00 80 SER A CA 1
ATOM 620 C C . SER A 1 80 ? 21.415 0.309 -24.341 1.00 71.00 80 SER A C 1
ATOM 622 O O . SER A 1 80 ? 21.194 -0.431 -23.382 1.00 71.00 80 SER A O 1
ATOM 624 N N . GLU A 1 81 ? 21.218 -0.101 -25.597 1.00 69.31 81 GLU A N 1
ATOM 625 C CA . GLU A 1 81 ? 20.694 -1.436 -25.941 1.00 69.31 81 GLU A CA 1
ATOM 626 C C . GLU A 1 81 ? 21.494 -2.585 -25.296 1.00 69.31 81 GLU A C 1
ATOM 628 O O . GLU A 1 81 ? 20.937 -3.639 -25.004 1.00 69.31 81 GLU A O 1
ATOM 633 N N . SER A 1 82 ? 22.777 -2.368 -24.988 1.00 72.44 82 SER A N 1
ATOM 634 C CA . SER A 1 82 ? 23.651 -3.339 -24.315 1.00 72.44 82 SER A CA 1
ATOM 635 C C . SER A 1 82 ? 23.325 -3.590 -22.835 1.00 72.44 82 SER A C 1
ATOM 637 O O . SER A 1 82 ? 23.762 -4.598 -22.284 1.00 72.44 82 SER A O 1
ATOM 639 N N . VAL A 1 83 ? 22.570 -2.698 -22.186 1.00 71.94 83 VAL A N 1
ATOM 640 C CA . VAL A 1 83 ? 22.174 -2.782 -20.766 1.00 71.94 83 VAL A CA 1
ATOM 641 C C . VAL A 1 83 ? 20.669 -3.006 -20.582 1.00 71.94 83 VAL A C 1
ATOM 643 O O . VAL A 1 83 ? 20.190 -3.076 -19.449 1.00 71.94 83 VAL A O 1
ATOM 646 N N . MET A 1 84 ? 19.910 -3.181 -21.671 1.00 73.81 84 MET A N 1
ATOM 647 C CA . MET A 1 84 ? 18.503 -3.581 -21.595 1.00 73.81 84 MET A CA 1
ATOM 648 C C . MET A 1 84 ? 18.376 -5.016 -21.070 1.00 73.81 84 MET A C 1
ATOM 650 O O . MET A 1 84 ? 18.474 -5.989 -21.810 1.00 73.81 84 MET A O 1
ATOM 654 N N . TRP A 1 85 ? 18.104 -5.148 -19.774 1.00 78.12 85 TRP A N 1
ATOM 655 C CA . TRP A 1 85 ? 17.849 -6.438 -19.119 1.00 78.12 85 TRP A CA 1
ATOM 656 C C . TRP A 1 85 ? 16.361 -6.819 -19.065 1.00 78.12 85 TRP A C 1
ATOM 658 O O . TRP A 1 85 ? 16.027 -7.964 -18.772 1.00 78.12 85 TRP A O 1
ATOM 668 N N . LEU A 1 86 ? 15.455 -5.866 -19.317 1.00 80.12 86 LEU A N 1
ATOM 669 C CA . LEU A 1 86 ? 14.004 -6.085 -19.303 1.00 80.12 86 LEU A CA 1
ATOM 670 C C . LEU A 1 86 ? 13.478 -6.225 -20.734 1.00 80.12 86 LEU A C 1
ATOM 672 O O . LEU A 1 86 ? 13.794 -5.407 -21.598 1.00 80.12 86 LEU A O 1
ATOM 676 N N . THR A 1 87 ? 12.632 -7.227 -20.965 1.00 81.50 87 THR A N 1
ATOM 677 C CA . THR A 1 87 ? 11.969 -7.451 -22.258 1.00 81.50 87 THR A CA 1
ATOM 678 C C . THR A 1 87 ? 10.806 -6.474 -22.440 1.00 81.50 87 THR A C 1
ATOM 680 O O . THR A 1 87 ? 10.152 -6.089 -21.471 1.00 81.50 87 THR A O 1
ATOM 683 N N . LYS A 1 88 ? 10.470 -6.127 -23.689 1.00 80.62 88 LYS A N 1
ATOM 684 C CA . LYS A 1 88 ? 9.335 -5.246 -24.023 1.00 80.62 88 LYS A CA 1
ATOM 685 C C . LYS A 1 88 ? 8.008 -5.690 -23.383 1.00 80.62 88 LYS A C 1
ATOM 687 O O . LYS A 1 88 ? 7.304 -4.866 -22.819 1.00 80.62 88 LYS A O 1
ATOM 692 N N . ALA A 1 89 ? 7.738 -6.997 -23.357 1.00 82.88 89 ALA A N 1
ATOM 693 C CA . ALA A 1 89 ? 6.559 -7.563 -22.695 1.00 82.88 89 ALA A CA 1
ATOM 694 C C . ALA A 1 89 ? 6.507 -7.254 -21.182 1.00 82.88 89 ALA A C 1
ATOM 696 O O . ALA A 1 89 ? 5.442 -6.967 -20.643 1.00 82.88 89 ALA A O 1
ATOM 697 N N . GLN A 1 90 ? 7.655 -7.270 -20.494 1.00 83.38 90 GLN A N 1
ATOM 698 C CA . GLN A 1 90 ? 7.732 -6.963 -19.059 1.00 83.38 90 GLN A CA 1
ATOM 699 C C . GLN A 1 90 ? 7.483 -5.474 -18.789 1.00 83.38 90 GLN A C 1
ATOM 701 O O . GLN A 1 90 ? 6.858 -5.130 -17.790 1.00 83.38 90 GLN A O 1
ATOM 706 N N . LEU A 1 91 ? 7.930 -4.600 -19.695 1.00 82.75 91 LEU A N 1
ATOM 707 C CA . LEU A 1 91 ? 7.671 -3.160 -19.623 1.00 82.75 91 LEU A CA 1
ATOM 708 C C . LEU A 1 91 ? 6.195 -2.839 -19.866 1.00 82.75 91 LEU A C 1
ATOM 710 O O . LEU A 1 91 ? 5.627 -2.059 -19.110 1.00 82.75 91 LEU A O 1
ATOM 714 N N . ASP A 1 92 ? 5.564 -3.495 -20.842 1.00 84.44 92 ASP A N 1
ATOM 715 C CA . ASP A 1 92 ? 4.130 -3.328 -21.110 1.00 84.44 92 ASP A CA 1
ATOM 716 C C . ASP A 1 92 ? 3.279 -3.788 -19.915 1.00 84.44 92 ASP A C 1
ATOM 718 O O . ASP A 1 92 ? 2.306 -3.132 -19.553 1.00 84.44 92 ASP A O 1
ATOM 722 N N . THR A 1 93 ? 3.693 -4.860 -19.227 1.00 84.31 93 THR A N 1
ATOM 723 C CA . THR A 1 93 ? 3.002 -5.320 -18.008 1.00 84.31 93 THR A CA 1
ATOM 724 C C . THR A 1 93 ? 3.119 -4.289 -16.879 1.00 84.31 93 THR A C 1
ATOM 726 O O . THR A 1 93 ? 2.170 -4.076 -16.125 1.00 84.31 93 THR A O 1
ATOM 729 N N . LEU A 1 94 ? 4.277 -3.629 -16.766 1.00 82.81 94 LEU A N 1
ATOM 730 C CA . LEU A 1 94 ? 4.498 -2.539 -15.817 1.00 82.81 94 LEU A CA 1
ATOM 731 C C . LEU A 1 94 ? 3.584 -1.346 -16.137 1.00 82.81 94 LEU A C 1
ATOM 733 O O . LEU A 1 94 ? 2.903 -0.840 -15.247 1.00 82.81 94 LEU A O 1
ATOM 737 N N . ASP A 1 95 ? 3.538 -0.937 -17.407 1.00 82.75 95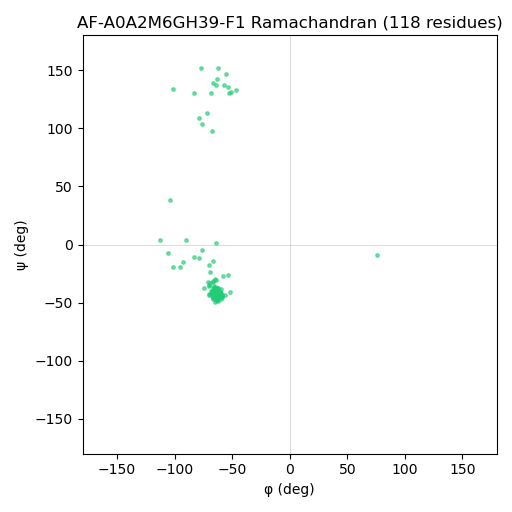 ASP A N 1
ATOM 738 C CA . ASP A 1 95 ? 2.720 0.180 -17.887 1.00 82.75 95 ASP A CA 1
ATOM 739 C C . ASP A 1 95 ? 1.218 -0.092 -17.681 1.00 82.75 95 ASP A C 1
ATOM 741 O O . ASP A 1 95 ? 0.472 0.807 -17.286 1.00 82.75 95 ASP A O 1
ATOM 745 N N . ASP A 1 96 ? 0.762 -1.332 -17.860 1.00 84.56 96 ASP A N 1
ATOM 746 C CA . ASP A 1 96 ? -0.620 -1.722 -17.571 1.00 84.56 96 ASP A CA 1
ATOM 747 C C . ASP A 1 96 ? -0.927 -1.743 -16.068 1.00 84.56 96 ASP A C 1
ATOM 749 O O . ASP A 1 96 ? -2.010 -1.308 -15.661 1.00 84.56 96 ASP A O 1
ATOM 753 N N . LEU A 1 97 ? 0.031 -2.136 -15.218 1.00 80.31 97 LEU A N 1
ATOM 754 C CA . LEU A 1 97 ? -0.097 -1.969 -13.766 1.00 80.31 97 LEU A CA 1
ATOM 755 C C . LEU A 1 97 ? -0.240 -0.490 -13.378 1.00 80.31 97 LEU A C 1
ATOM 757 O O . LEU A 1 97 ? -1.061 -0.164 -12.519 1.00 80.31 97 LEU A O 1
ATOM 761 N N . PHE A 1 98 ? 0.508 0.415 -14.016 1.00 79.75 98 PHE A N 1
ATOM 762 C CA . PHE A 1 98 ? 0.379 1.857 -13.779 1.00 79.75 98 PHE A CA 1
ATOM 763 C C . PHE A 1 98 ? -0.964 2.408 -14.239 1.00 79.75 98 PHE A C 1
ATOM 765 O O . PHE A 1 98 ? -1.579 3.196 -13.517 1.00 79.75 98 PHE A O 1
ATOM 772 N N . LYS A 1 99 ? -1.455 1.993 -15.410 1.00 83.75 99 LYS A N 1
ATOM 773 C CA . LYS A 1 99 ? -2.796 2.367 -15.886 1.00 83.75 99 LYS A CA 1
ATOM 774 C C . LYS A 1 99 ? -3.877 1.877 -14.929 1.00 83.75 99 LYS A C 1
ATOM 776 O O . LYS A 1 99 ? -4.788 2.628 -14.601 1.00 83.75 99 LYS A O 1
ATOM 781 N N . LEU A 1 100 ? -3.755 0.652 -14.421 1.00 80.94 100 LEU A N 1
ATOM 782 C CA . LEU A 1 100 ? -4.691 0.119 -13.435 1.00 80.94 100 LEU A CA 1
ATOM 783 C C . LEU A 1 100 ? -4.611 0.894 -12.112 1.00 80.94 100 LEU A C 1
ATOM 785 O O . LEU A 1 100 ? -5.645 1.266 -11.560 1.00 80.94 100 LEU A O 1
ATOM 789 N N . ALA A 1 101 ? -3.408 1.202 -11.626 1.00 73.88 101 ALA A N 1
ATOM 790 C CA . ALA A 1 101 ? -3.217 1.987 -10.409 1.00 73.88 101 ALA A CA 1
ATOM 791 C C . ALA A 1 101 ? -3.761 3.421 -10.537 1.00 73.88 101 ALA A C 1
ATOM 793 O O . ALA A 1 101 ? -4.354 3.947 -9.595 1.00 73.88 101 ALA A O 1
ATOM 794 N N . SER A 1 102 ? -3.616 4.028 -11.717 1.00 73.38 102 SER A N 1
ATOM 795 C CA . SER A 1 102 ? -4.113 5.374 -12.030 1.00 73.38 102 SER A CA 1
ATOM 796 C C . SER A 1 102 ? -5.588 5.419 -12.443 1.00 73.38 102 SER A C 1
ATOM 798 O O . SER A 1 102 ? -6.173 6.498 -12.436 1.00 73.38 102 SER A O 1
ATOM 800 N N . SER A 1 103 ? -6.229 4.272 -12.706 1.00 80.44 103 SER A N 1
ATOM 801 C CA . SER A 1 103 ? -7.652 4.174 -13.090 1.00 80.44 103 SER A CA 1
ATOM 802 C C . SER A 1 103 ? -8.641 4.631 -12.005 1.00 80.44 103 SER A C 1
ATOM 804 O O . SER A 1 103 ? -9.854 4.553 -12.185 1.00 80.44 103 SER A O 1
ATOM 806 N N . GLY A 1 104 ? -8.147 5.092 -10.852 1.00 68.75 104 GLY A N 1
ATOM 807 C CA . GLY A 1 104 ? -8.956 5.636 -9.764 1.00 68.75 104 GLY A CA 1
ATOM 808 C C . GLY A 1 104 ? -9.685 4.578 -8.936 1.00 68.75 104 GLY A C 1
ATOM 809 O O . GLY A 1 104 ? -10.179 4.904 -7.862 1.00 68.75 104 GLY A O 1
ATOM 810 N N . VAL A 1 105 ? -9.694 3.308 -9.359 1.00 75.94 105 VAL A N 1
ATOM 811 C CA . VAL A 1 105 ? -10.333 2.193 -8.634 1.00 75.94 105 VAL A CA 1
ATOM 812 C C . VAL A 1 105 ? -9.745 2.031 -7.230 1.00 75.94 105 VAL A C 1
ATOM 814 O O . VAL A 1 105 ? -10.483 1.934 -6.249 1.00 75.94 105 VAL A O 1
ATOM 817 N N . LEU A 1 106 ? -8.415 2.075 -7.119 1.00 69.88 106 LEU A N 1
ATOM 818 C CA . LEU A 1 106 ? -7.714 2.039 -5.833 1.00 69.88 106 LEU A CA 1
ATOM 819 C C . LEU A 1 106 ? -8.015 3.280 -4.984 1.00 69.88 106 LEU A C 1
ATOM 821 O O . LEU A 1 106 ? -8.239 3.150 -3.784 1.00 69.88 106 LEU A O 1
ATOM 825 N N . GLY A 1 107 ? -8.097 4.459 -5.609 1.00 70.69 107 GLY A N 1
ATOM 826 C CA . GLY A 1 107 ? -8.459 5.710 -4.938 1.00 70.69 107 GLY A CA 1
ATOM 827 C C . GLY A 1 107 ? -9.877 5.681 -4.368 1.00 70.69 107 GLY A C 1
ATOM 828 O O . GLY A 1 107 ? -10.068 5.988 -3.197 1.00 70.69 107 GLY A O 1
ATOM 829 N N . GLY A 1 108 ? -10.862 5.224 -5.146 1.00 74.00 108 GLY A N 1
ATOM 830 C CA . GLY A 1 108 ? -12.258 5.122 -4.715 1.00 74.00 108 GLY A CA 1
ATOM 831 C C . GLY A 1 108 ? -12.469 4.111 -3.587 1.00 74.00 108 GLY A C 1
ATOM 832 O O . GLY A 1 108 ? -13.248 4.362 -2.664 1.00 74.00 108 GLY A O 1
ATOM 833 N N . LEU A 1 109 ? -11.736 2.992 -3.609 1.00 73.88 109 LEU A N 1
ATOM 834 C CA . LEU A 1 109 ? -11.752 2.023 -2.513 1.00 73.88 109 LEU A CA 1
ATOM 835 C C . LEU A 1 109 ? -11.146 2.623 -1.234 1.00 73.88 109 LEU A C 1
ATOM 837 O O . LEU A 1 109 ? -11.691 2.428 -0.146 1.00 73.88 109 LEU A O 1
ATOM 841 N N . LEU A 1 110 ? -10.069 3.403 -1.372 1.00 72.00 110 LEU A N 1
ATOM 842 C CA . LEU A 1 110 ? -9.424 4.090 -0.258 1.00 72.00 110 LEU A CA 1
ATOM 843 C C . LEU A 1 110 ? -10.310 5.174 0.353 1.00 72.00 110 LEU A C 1
ATOM 845 O O . LEU A 1 110 ? -10.450 5.227 1.570 1.00 72.00 110 LEU A O 1
ATOM 849 N N . THR A 1 111 ? -10.934 6.011 -0.480 1.00 75.00 111 THR A N 1
ATOM 850 C CA . THR A 1 111 ? -11.861 7.055 -0.031 1.00 75.00 111 THR A CA 1
ATOM 851 C C . THR A 1 111 ? -13.026 6.431 0.723 1.00 75.00 111 THR A C 1
ATOM 853 O O . THR A 1 111 ? -13.332 6.864 1.826 1.00 75.00 111 THR A O 1
ATOM 856 N N . ARG A 1 112 ? -13.616 5.347 0.202 1.00 74.38 112 ARG A N 1
ATOM 857 C CA . ARG A 1 112 ? -14.710 4.642 0.883 1.00 74.38 112 ARG A CA 1
ATOM 858 C C . ARG A 1 112 ? -14.275 4.026 2.216 1.00 74.38 112 ARG A C 1
ATOM 860 O O . ARG A 1 112 ? -15.059 4.026 3.163 1.00 74.38 112 ARG A O 1
ATOM 867 N N . TYR A 1 113 ? -13.049 3.505 2.301 1.00 72.25 113 TYR A N 1
ATOM 868 C CA . TYR A 1 113 ? -12.485 3.008 3.557 1.00 72.25 113 TYR A CA 1
ATOM 869 C C . TYR A 1 113 ? -12.236 4.147 4.558 1.00 72.25 113 TYR A C 1
ATOM 871 O O . TYR A 1 113 ? -12.595 4.012 5.723 1.00 72.25 113 TYR A O 1
ATOM 879 N N . LEU A 1 114 ? -11.673 5.274 4.119 1.00 71.44 114 LEU A N 1
ATOM 880 C CA . LEU A 1 114 ? -11.415 6.440 4.967 1.00 71.44 114 LEU A CA 1
ATOM 881 C C . LEU A 1 114 ? -12.715 7.063 5.480 1.00 71.44 114 LEU A C 1
ATOM 883 O O . LEU A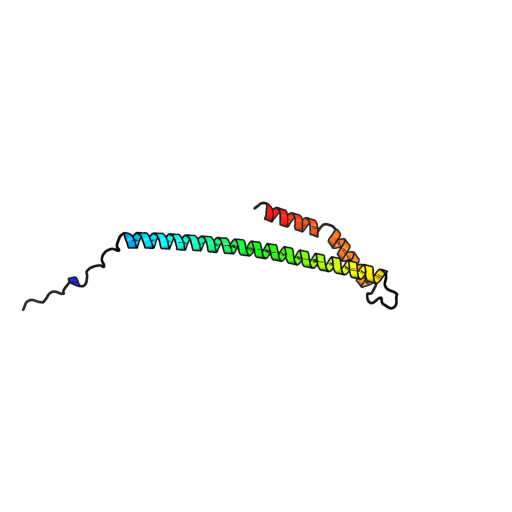 1 114 ? -12.852 7.214 6.685 1.00 71.44 114 LEU A O 1
ATOM 887 N N . THR A 1 115 ? -13.701 7.327 4.619 1.00 74.31 115 THR A N 1
ATOM 888 C CA . THR A 1 115 ? -15.007 7.871 5.0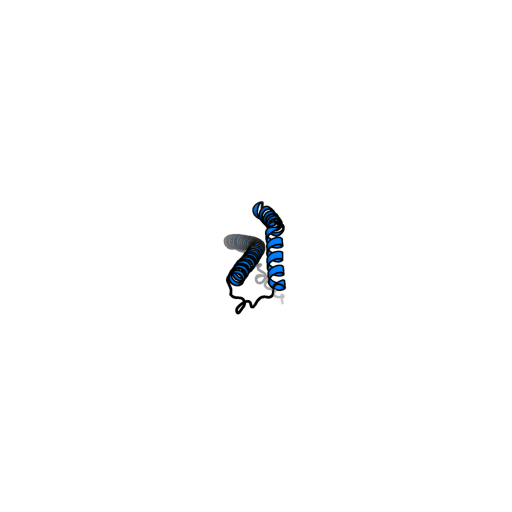36 1.00 74.31 115 THR A CA 1
ATOM 889 C C . THR A 1 115 ? -15.670 6.985 6.091 1.00 74.31 115 THR A C 1
ATOM 891 O O . THR A 1 115 ? -16.118 7.478 7.117 1.00 74.31 115 THR A O 1
ATOM 894 N N . ARG A 1 116 ? -15.641 5.659 5.906 1.00 69.44 116 ARG A N 1
ATOM 895 C CA . ARG A 1 116 ? -16.258 4.713 6.845 1.00 69.44 116 ARG A CA 1
ATOM 896 C C . ARG A 1 116 ? -15.544 4.610 8.201 1.00 69.44 116 ARG A C 1
ATOM 898 O O . ARG A 1 116 ? -16.172 4.185 9.160 1.00 69.44 116 ARG A O 1
ATOM 905 N N . ASN A 1 117 ? -14.255 4.942 8.282 1.00 61.94 117 ASN A N 1
ATOM 906 C CA . ASN A 1 117 ? -13.478 4.860 9.528 1.00 61.94 117 ASN A CA 1
ATOM 907 C C . ASN A 1 117 ? -13.193 6.231 10.171 1.00 61.94 117 ASN A C 1
ATOM 909 O O . ASN A 1 117 ? -12.619 6.259 11.253 1.00 61.94 117 ASN A O 1
ATOM 913 N N . VAL A 1 118 ? -13.527 7.342 9.505 1.00 56.19 118 VAL A N 1
ATOM 914 C CA . VAL A 1 118 ? -13.345 8.719 10.008 1.00 56.19 118 VAL A CA 1
ATOM 915 C C . VAL A 1 118 ? -14.660 9.313 10.544 1.00 56.19 118 VAL A C 1
ATOM 917 O O . VAL A 1 118 ? -14.612 10.259 11.321 1.00 56.19 118 VAL A O 1
ATOM 920 N N . GLU A 1 119 ? -15.822 8.763 10.171 1.00 51.25 119 GLU A N 1
ATOM 921 C CA . GLU A 1 119 ? -17.146 9.190 10.671 1.00 51.25 119 GLU A CA 1
ATOM 922 C C . GLU A 1 119 ? -17.638 8.447 11.939 1.00 51.25 119 GLU A C 1
ATOM 924 O O . GLU A 1 119 ? -18.751 8.714 12.391 1.00 51.25 119 GLU A O 1
ATOM 929 N N . GLU A 1 120 ? -16.834 7.556 12.536 1.00 42.38 120 GLU A N 1
ATOM 930 C CA . GLU A 1 120 ? -17.073 6.980 13.882 1.00 42.38 120 GLU A CA 1
ATOM 931 C C . GLU A 1 120 ? -16.140 7.595 14.932 1.00 42.38 120 GLU A C 1
ATOM 933 O O . GLU A 1 120 ? -16.617 7.837 16.065 1.00 42.38 120 GLU A O 1
#

Foldseek 3Di:
DDDDDDDCPVVDDPDPDDPVVVVVVVVVVVVVVVVVVVVVVVVVVVVVVVVVVVVVVVVVVLVVVLVVLVVVVVCCVVDDPVPNPDDPVRNVVSVVVVCVVVVCPVVVVVVVVCVVSVVD

Radius of gyration: 35.56 Å; Cα contacts (8 Å, |Δi|>4): 10; chains: 1; bounding box: 49×49×112 Å